Protein AF-A0A376MMC7-F1 (afdb_monomer)

Structure (mmCIF, N/CA/C/O backbone):
data_AF-A0A376MMC7-F1
#
_entry.id   AF-A0A376MMC7-F1
#
loop_
_atom_site.group_PDB
_atom_site.id
_atom_site.type_symbol
_atom_sit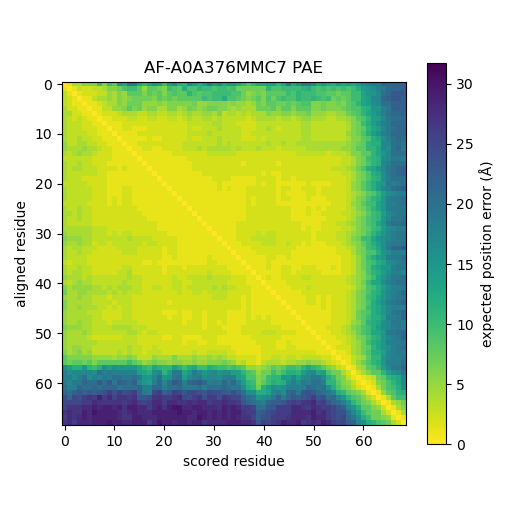e.label_atom_id
_atom_site.label_alt_id
_atom_site.label_comp_id
_atom_site.label_asym_id
_atom_site.label_entity_id
_atom_site.label_seq_id
_atom_site.pdbx_PDB_ins_code
_atom_site.Cartn_x
_atom_site.Cartn_y
_atom_site.Cartn_z
_atom_site.occupancy
_atom_site.B_iso_or_equiv
_atom_site.auth_seq_id
_atom_site.auth_comp_id
_atom_site.auth_asym_id
_atom_site.auth_atom_id
_atom_site.pdbx_PDB_model_num
ATOM 1 N N . MET A 1 1 ? 11.247 -11.281 -13.090 1.00 67.19 1 MET A N 1
ATOM 2 C CA . MET A 1 1 ? 11.711 -11.298 -11.687 1.00 67.19 1 MET A CA 1
ATOM 3 C C . MET A 1 1 ? 10.574 -11.623 -10.714 1.00 67.19 1 MET A C 1
ATOM 5 O O . MET A 1 1 ? 10.580 -12.718 -10.182 1.00 67.19 1 MET A O 1
ATOM 9 N N . VAL A 1 2 ? 9.553 -10.766 -10.557 1.00 76.31 2 VAL A N 1
ATOM 10 C CA . VAL A 1 2 ? 8.478 -10.926 -9.542 1.00 76.31 2 VAL A CA 1
ATOM 11 C C . VAL A 1 2 ? 7.754 -12.279 -9.598 1.00 76.31 2 VAL A C 1
ATOM 13 O O . VAL A 1 2 ? 7.675 -12.974 -8.592 1.00 76.31 2 VAL A O 1
ATOM 16 N N . LYS A 1 3 ? 7.311 -12.719 -10.786 1.00 77.50 3 LYS A N 1
ATOM 17 C CA . LYS A 1 3 ? 6.653 -14.032 -10.944 1.00 77.50 3 LYS A CA 1
ATOM 18 C C . LYS A 1 3 ? 7.553 -15.211 -10.547 1.00 77.50 3 LYS A C 1
ATOM 20 O O . LYS A 1 3 ? 7.058 -16.218 -10.060 1.00 77.50 3 LYS A O 1
ATOM 25 N N . ALA A 1 4 ? 8.868 -15.082 -10.732 1.00 86.38 4 ALA A N 1
ATOM 26 C CA . ALA A 1 4 ? 9.832 -16.123 -10.371 1.00 86.38 4 ALA A CA 1
ATOM 27 C C . ALA A 1 4 ? 10.049 -16.224 -8.850 1.00 86.38 4 ALA A C 1
ATOM 29 O O . ALA A 1 4 ? 10.495 -17.258 -8.372 1.00 86.38 4 ALA A O 1
ATOM 30 N N . MET A 1 5 ? 9.692 -15.183 -8.091 1.00 91.38 5 MET A N 1
ATOM 31 C CA . MET A 1 5 ? 9.723 -15.178 -6.624 1.00 91.38 5 MET A CA 1
ATOM 32 C C . MET A 1 5 ? 8.465 -15.813 -6.004 1.00 91.38 5 MET A C 1
ATOM 34 O O . MET A 1 5 ? 8.324 -15.816 -4.786 1.00 91.38 5 MET A O 1
ATOM 38 N N . GLY A 1 6 ? 7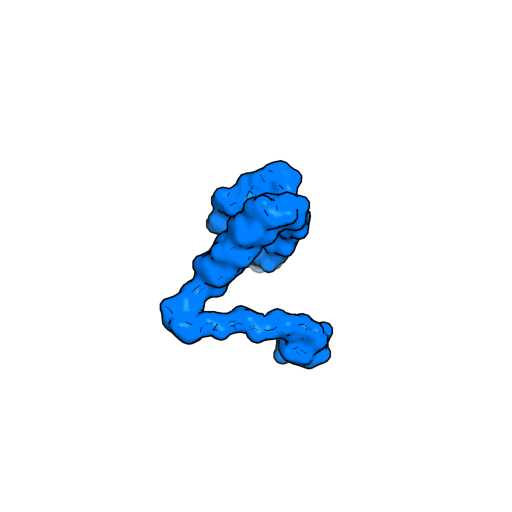.525 -16.310 -6.820 1.00 91.31 6 GLY A N 1
ATOM 39 C CA . GLY A 1 6 ? 6.255 -16.871 -6.346 1.00 91.31 6 GLY A CA 1
ATOM 40 C C . GLY A 1 6 ? 5.260 -15.825 -5.834 1.00 91.31 6 GLY A C 1
ATOM 41 O O . GLY A 1 6 ? 4.244 -16.184 -5.243 1.00 91.31 6 GLY A O 1
ATOM 42 N N . LEU A 1 7 ? 5.530 -14.536 -6.060 1.00 89.88 7 LEU A N 1
ATOM 43 C CA . LEU A 1 7 ? 4.638 -13.456 -5.657 1.00 89.88 7 LEU A CA 1
ATOM 44 C C . LEU A 1 7 ? 3.535 -13.249 -6.707 1.00 89.88 7 LEU A C 1
ATOM 46 O O . LEU A 1 7 ? 3.840 -13.193 -7.907 1.00 89.88 7 LEU A O 1
ATOM 50 N N . PRO A 1 8 ? 2.264 -13.096 -6.288 1.00 92.19 8 PRO A N 1
ATOM 51 C CA . PRO A 1 8 ? 1.192 -12.698 -7.189 1.00 92.19 8 PRO A CA 1
ATOM 52 C C . PRO A 1 8 ? 1.524 -11.366 -7.865 1.00 92.19 8 PRO A C 1
ATOM 54 O O . PRO A 1 8 ? 1.879 -10.395 -7.200 1.00 92.19 8 PRO A O 1
ATOM 57 N N . LEU A 1 9 ? 1.390 -11.318 -9.191 1.00 92.44 9 LEU A N 1
ATOM 58 C CA . LEU A 1 9 ? 1.478 -10.075 -9.951 1.00 92.44 9 LEU A CA 1
ATOM 59 C C . LEU A 1 9 ? 0.067 -9.629 -10.314 1.00 92.44 9 LEU A C 1
ATOM 61 O O . LEU A 1 9 ? -0.597 -10.293 -11.110 1.00 92.44 9 LEU A O 1
ATOM 65 N N . LEU A 1 10 ? -0.355 -8.495 -9.764 1.00 93.94 10 LEU A N 1
ATOM 66 C CA . LEU A 1 10 ? -1.583 -7.819 -10.154 1.00 93.94 10 LEU A CA 1
ATOM 67 C C . LEU A 1 10 ? -1.225 -6.557 -10.937 1.00 93.94 10 LEU A C 1
ATOM 69 O O . LEU A 1 10 ? -0.440 -5.738 -10.471 1.00 93.94 10 LEU A O 1
ATOM 73 N N . ALA A 1 11 ? -1.804 -6.419 -12.123 1.00 95.00 11 ALA A N 1
ATOM 74 C CA . ALA A 1 11 ? -1.721 -5.218 -12.938 1.00 95.00 11 ALA A CA 1
ATOM 75 C C . ALA A 1 11 ? -3.046 -5.064 -13.681 1.00 95.00 11 ALA A C 1
ATOM 77 O O . ALA A 1 11 ? -3.571 -6.042 -14.219 1.00 95.00 11 ALA A O 1
ATOM 78 N N . VAL A 1 12 ? -3.581 -3.848 -13.702 1.00 96.25 12 VAL A N 1
ATOM 79 C CA . VAL A 1 12 ? -4.832 -3.524 -14.387 1.00 96.25 12 VAL A CA 1
ATOM 80 C C . VAL A 1 12 ? -4.496 -2.602 -15.552 1.00 96.25 12 VAL A C 1
ATOM 82 O O . VAL A 1 12 ? -3.793 -1.611 -15.386 1.00 96.25 12 VAL A O 1
ATOM 85 N N . SER A 1 13 ? -4.938 -2.963 -16.759 1.00 97.38 13 SER A N 1
ATOM 86 C CA . SER A 1 13 ? -4.621 -2.188 -17.961 1.00 97.38 13 SER A CA 1
ATOM 87 C C . SER A 1 13 ? -5.240 -0.792 -17.878 1.00 97.38 13 SER A C 1
ATOM 89 O O . SER A 1 13 ? -6.437 -0.670 -17.628 1.00 97.38 13 SER A O 1
ATOM 91 N N . GLY A 1 14 ? -4.420 0.240 -18.0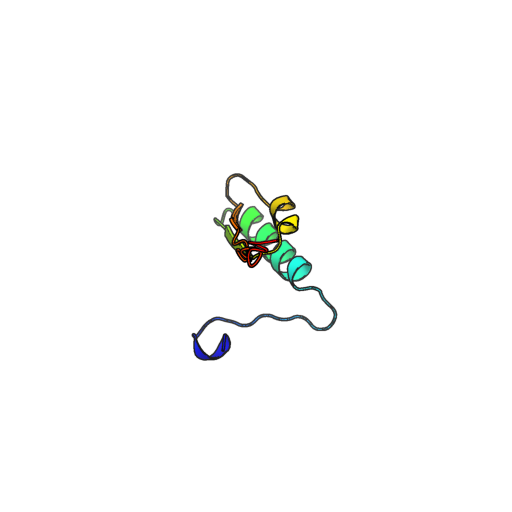90 1.00 97.50 14 GLY A N 1
ATOM 92 C CA . GLY A 1 14 ? -4.854 1.638 -18.059 1.00 97.50 14 GLY A CA 1
ATOM 93 C C . GLY A 1 14 ? -5.044 2.232 -16.660 1.00 97.50 14 GLY A C 1
ATOM 94 O O . GLY A 1 14 ? -5.607 3.315 -16.567 1.00 97.50 14 GLY A O 1
ATOM 95 N N . VAL A 1 15 ? -4.597 1.550 -15.600 1.00 97.50 15 VAL A N 1
ATOM 96 C CA . VAL A 1 15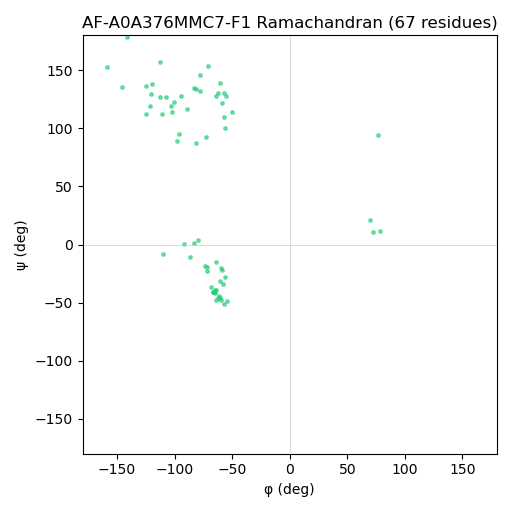 ? -4.673 2.039 -14.213 1.00 97.50 15 VAL A CA 1
ATOM 97 C C . VAL A 1 15 ? -3.265 2.141 -13.634 1.00 97.50 15 VAL A C 1
ATOM 99 O O . VAL A 1 15 ? -2.435 1.254 -13.862 1.00 97.50 15 VAL A O 1
ATOM 102 N N . GLU A 1 16 ? -2.997 3.216 -12.896 1.00 97.25 16 GLU A N 1
ATOM 103 C CA . GLU A 1 16 ? -1.712 3.425 -12.236 1.00 97.25 16 GLU A CA 1
ATOM 104 C C . GLU A 1 16 ? -1.534 2.463 -11.049 1.00 97.25 16 GLU A C 1
ATOM 106 O O . GLU A 1 16 ? -2.483 1.901 -10.492 1.00 97.25 16 GLU A O 1
ATOM 111 N N . ALA A 1 17 ? -0.280 2.164 -10.708 1.00 95.56 17 ALA A N 1
ATOM 112 C CA . ALA A 1 17 ? 0.016 1.153 -9.694 1.00 95.56 17 ALA A CA 1
ATOM 113 C C . ALA A 1 17 ? -0.422 1.601 -8.292 1.00 95.56 17 ALA 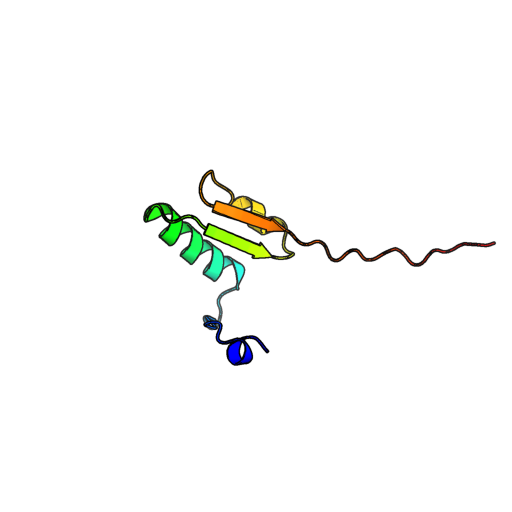A C 1
ATOM 115 O O . ALA A 1 17 ? -0.892 0.781 -7.501 1.00 95.56 17 ALA A O 1
ATOM 116 N N . ASP A 1 18 ? -0.278 2.887 -7.998 1.00 96.25 18 ASP A N 1
ATOM 117 C CA . ASP A 1 18 ? -0.712 3.518 -6.759 1.00 96.25 18 ASP A CA 1
ATOM 118 C C . ASP A 1 18 ? -2.234 3.492 -6.582 1.00 96.25 18 ASP A C 1
ATOM 120 O O . ASP A 1 18 ? -2.693 3.181 -5.485 1.00 96.25 18 ASP A O 1
ATOM 124 N N . ASP A 1 19 ? -3.016 3.692 -7.643 1.00 96.88 19 ASP A N 1
ATOM 125 C CA . ASP A 1 19 ? -4.477 3.548 -7.615 1.00 96.88 19 ASP A CA 1
ATOM 126 C C . ASP A 1 19 ? -4.900 2.114 -7.253 1.00 96.88 19 ASP A C 1
ATOM 128 O O . ASP A 1 19 ? -5.789 1.889 -6.416 1.00 96.88 19 ASP A O 1
ATOM 132 N N . VAL A 1 20 ? -4.238 1.113 -7.849 1.00 97.69 20 VAL A N 1
ATOM 133 C CA . VAL A 1 20 ? -4.488 -0.307 -7.544 1.00 97.69 20 VAL A CA 1
ATOM 134 C C . VAL A 1 20 ? -4.113 -0.619 -6.093 1.00 97.69 20 VAL A C 1
ATOM 136 O O . VAL A 1 20 ? -4.898 -1.237 -5.366 1.00 97.69 20 VAL A O 1
ATOM 139 N N . ILE A 1 21 ? -2.929 -0.184 -5.652 1.00 97.69 21 ILE A N 1
ATOM 140 C CA . ILE A 1 21 ? -2.441 -0.387 -4.282 1.00 97.69 21 ILE A CA 1
ATOM 141 C C . ILE A 1 21 ? -3.360 0.316 -3.280 1.00 97.69 21 ILE A C 1
ATOM 143 O O . ILE A 1 21 ? -3.764 -0.296 -2.292 1.00 97.69 21 ILE A O 1
ATOM 147 N N . GLY A 1 22 ? -3.730 1.567 -3.547 1.00 97.31 22 GLY A N 1
ATOM 148 C CA . GLY A 1 22 ? -4.607 2.376 -2.713 1.00 97.31 22 GLY A CA 1
ATOM 149 C C . GLY A 1 22 ? -5.978 1.737 -2.552 1.00 97.31 22 GLY A C 1
ATOM 150 O O . GLY A 1 22 ? -6.448 1.577 -1.425 1.00 97.31 22 GLY A O 1
ATOM 151 N N . THR A 1 23 ? -6.576 1.269 -3.649 1.00 98.19 23 THR A N 1
ATOM 152 C CA . THR A 1 23 ? -7.853 0.543 -3.612 1.00 98.19 23 THR A CA 1
ATOM 153 C C . THR A 1 23 ? -7.759 -0.695 -2.716 1.00 98.19 23 THR A C 1
ATOM 155 O O . THR A 1 23 ? -8.556 -0.854 -1.791 1.00 98.19 23 THR A O 1
ATOM 158 N N . LEU A 1 24 ? -6.750 -1.549 -2.916 1.00 97.94 24 LEU A N 1
ATOM 159 C CA . LEU A 1 24 ? -6.575 -2.763 -2.111 1.00 97.94 24 LEU A CA 1
ATOM 160 C C . LEU A 1 24 ? -6.290 -2.468 -0.636 1.00 97.94 24 LEU A C 1
ATOM 162 O O . LEU A 1 24 ? -6.797 -3.168 0.243 1.00 97.94 24 LEU A O 1
ATOM 166 N N . ALA A 1 25 ? -5.487 -1.444 -0.359 1.00 98.06 25 ALA A N 1
ATOM 167 C CA . ALA A 1 25 ? -5.123 -1.073 0.997 1.00 98.06 25 ALA A CA 1
ATOM 168 C C . ALA A 1 25 ? -6.340 -0.559 1.779 1.00 98.06 25 ALA A C 1
ATOM 170 O O . ALA A 1 25 ? -6.536 -0.955 2.929 1.00 98.06 25 ALA A O 1
ATOM 171 N N . ARG A 1 26 ? -7.207 0.237 1.138 1.00 98.19 26 ARG A N 1
ATOM 172 C CA . ARG A 1 26 ? -8.468 0.707 1.733 1.00 98.19 26 ARG A CA 1
ATOM 173 C C . ARG A 1 26 ? -9.456 -0.429 1.971 1.00 98.19 26 ARG A C 1
ATOM 175 O O . ARG A 1 26 ? -10.086 -0.467 3.023 1.00 98.19 26 ARG A O 1
ATOM 182 N N . GLU A 1 27 ? -9.578 -1.372 1.043 1.00 98.38 27 GLU A N 1
ATOM 183 C CA . GLU A 1 27 ? -10.437 -2.547 1.238 1.00 98.38 27 GLU A CA 1
ATOM 184 C C . GLU A 1 27 ? -9.927 -3.450 2.376 1.00 98.38 27 GLU A C 1
ATOM 186 O O . GLU A 1 27 ? -10.709 -3.913 3.208 1.00 98.38 27 GLU A O 1
ATOM 191 N N . ALA A 1 28 ? -8.610 -3.654 2.480 1.00 98.19 28 ALA A N 1
ATOM 192 C CA . ALA A 1 28 ? -8.010 -4.400 3.584 1.00 98.19 28 ALA A CA 1
ATOM 193 C C . ALA A 1 28 ? -8.196 -3.690 4.937 1.00 98.19 28 ALA A C 1
ATOM 195 O O . ALA A 1 28 ? -8.544 -4.342 5.924 1.00 98.19 28 ALA A O 1
ATOM 196 N N . GLU A 1 29 ? -8.035 -2.366 4.970 1.00 97.75 29 GLU A N 1
ATOM 197 C CA . GLU A 1 29 ? -8.287 -1.536 6.148 1.00 97.75 29 GLU A CA 1
ATOM 198 C C . GLU A 1 29 ? -9.745 -1.641 6.620 1.00 97.75 29 GLU A C 1
ATOM 200 O O . GLU A 1 29 ? -9.985 -1.901 7.800 1.00 97.75 29 GLU A O 1
ATOM 205 N N . LYS A 1 30 ? -10.721 -1.530 5.706 1.00 98.12 30 LYS A N 1
ATOM 206 C CA . LYS A 1 30 ? -12.152 -1.722 6.019 1.00 98.12 30 LYS A CA 1
ATOM 207 C C . LYS A 1 30 ? -12.437 -3.108 6.598 1.00 98.12 30 LYS A C 1
ATOM 209 O O . LYS A 1 30 ? -13.301 -3.250 7.458 1.00 98.12 30 LYS A O 1
ATOM 214 N N . ALA A 1 31 ? -11.699 -4.121 6.149 1.00 98.38 31 ALA A N 1
ATOM 215 C CA . ALA A 1 31 ? -11.777 -5.480 6.674 1.00 98.38 31 ALA A CA 1
ATOM 216 C C . ALA A 1 31 ? -11.001 -5.682 7.996 1.00 98.38 31 ALA A C 1
ATOM 218 O O . ALA A 1 31 ? -10.911 -6.811 8.478 1.00 98.38 31 ALA A O 1
ATOM 219 N N . GLY A 1 32 ? -10.410 -4.628 8.575 1.00 97.94 32 GLY A N 1
ATOM 220 C CA . GLY A 1 32 ? -9.633 -4.692 9.816 1.00 97.94 32 GLY A CA 1
ATOM 221 C C . GLY A 1 32 ? -8.299 -5.430 9.677 1.00 97.94 32 GLY A C 1
ATOM 222 O O . GLY A 1 32 ? -7.763 -5.931 10.666 1.00 97.94 32 GLY A O 1
ATOM 223 N N . ARG A 1 33 ? -7.765 -5.545 8.456 1.00 98.38 33 ARG A N 1
ATOM 224 C CA . ARG A 1 33 ? -6.529 -6.284 8.174 1.00 98.38 33 ARG A CA 1
ATOM 225 C C . ARG A 1 33 ? -5.337 -5.324 8.181 1.00 98.38 33 ARG A C 1
ATOM 227 O O . ARG A 1 33 ? -5.372 -4.338 7.450 1.00 98.38 33 ARG A O 1
ATOM 234 N N . PRO A 1 34 ? -4.267 -5.609 8.946 1.00 98.06 34 PRO A N 1
ATOM 235 C CA . PRO A 1 34 ? -3.048 -4.814 8.886 1.00 98.06 34 PRO A CA 1
ATOM 236 C C . PRO A 1 34 ? -2.421 -4.842 7.489 1.00 98.06 34 PRO A C 1
ATOM 238 O O . PRO A 1 34 ? -2.350 -5.899 6.856 1.00 98.06 34 PRO A O 1
ATOM 241 N N . VAL A 1 35 ? -1.931 -3.690 7.035 1.00 98.12 35 VAL A N 1
ATOM 242 C CA . VAL A 1 35 ? -1.324 -3.509 5.712 1.00 98.12 35 VAL A CA 1
ATOM 243 C C . VAL A 1 35 ? 0.076 -2.919 5.859 1.00 98.12 35 VAL A C 1
ATOM 245 O O . VAL A 1 35 ? 0.294 -1.981 6.627 1.00 98.12 35 VAL A O 1
ATOM 248 N N . LEU A 1 36 ? 1.021 -3.460 5.088 1.00 97.75 36 LEU A N 1
ATOM 249 C CA . LEU A 1 36 ? 2.350 -2.894 4.889 1.00 97.75 36 LEU A CA 1
ATOM 250 C C . LEU A 1 36 ? 2.555 -2.626 3.397 1.00 97.75 36 LEU A C 1
ATOM 252 O O . LEU A 1 36 ? 2.532 -3.562 2.599 1.00 97.75 36 LEU A O 1
ATOM 256 N N . ILE A 1 37 ? 2.783 -1.366 3.036 1.00 97.25 37 ILE A N 1
ATOM 257 C CA . ILE A 1 37 ? 3.153 -0.964 1.674 1.00 97.25 37 ILE A CA 1
ATOM 258 C C . ILE A 1 37 ? 4.665 -0.746 1.641 1.00 97.25 37 ILE A C 1
ATOM 260 O O . ILE A 1 37 ? 5.180 0.061 2.409 1.00 97.25 37 ILE A O 1
ATOM 264 N N . SER A 1 38 ? 5.382 -1.454 0.768 1.00 95.31 38 SER A N 1
ATOM 265 C CA . SER A 1 38 ? 6.809 -1.216 0.517 1.00 95.31 38 SER A CA 1
ATOM 266 C C . SER A 1 38 ? 6.962 -0.460 -0.795 1.00 95.31 38 SER A C 1
ATOM 268 O O . SER A 1 38 ? 6.507 -0.936 -1.834 1.00 95.31 38 SER A O 1
ATOM 270 N N . THR A 1 39 ? 7.536 0.740 -0.732 1.00 94.56 39 THR A N 1
ATOM 271 C CA . THR A 1 39 ? 7.642 1.638 -1.886 1.00 94.56 39 THR A CA 1
ATOM 272 C C . THR A 1 39 ? 8.765 2.660 -1.695 1.00 94.56 39 THR A C 1
ATOM 274 O O . THR A 1 39 ? 9.106 3.010 -0.565 1.00 94.56 39 THR A O 1
ATOM 277 N N . GLY A 1 40 ? 9.336 3.134 -2.803 1.00 93.69 40 GLY A N 1
ATOM 278 C CA . GLY A 1 40 ? 10.200 4.321 -2.837 1.00 93.69 40 GLY A CA 1
ATOM 279 C C . GLY A 1 40 ? 9.434 5.613 -3.136 1.00 93.69 40 GLY A C 1
ATOM 280 O O . GLY A 1 40 ? 10.028 6.682 -3.200 1.00 93.69 40 GLY A O 1
ATOM 281 N N . ASP A 1 41 ? 8.116 5.529 -3.323 1.00 93.62 41 ASP A N 1
ATOM 282 C CA . ASP A 1 41 ? 7.254 6.683 -3.542 1.00 93.62 41 ASP A CA 1
ATOM 283 C C . ASP A 1 41 ? 6.743 7.239 -2.206 1.00 93.62 41 ASP A C 1
ATOM 285 O O . ASP A 1 41 ? 6.024 6.572 -1.454 1.00 93.62 41 ASP A O 1
ATOM 289 N N . LYS A 1 42 ? 7.124 8.481 -1.908 1.00 92.50 42 LYS A N 1
ATOM 290 C CA . LYS A 1 42 ? 6.739 9.177 -0.677 1.00 92.50 42 LYS A CA 1
ATOM 291 C C . LYS A 1 42 ? 5.268 9.595 -0.671 1.00 92.50 42 LYS A C 1
ATOM 293 O O . LYS A 1 42 ? 4.708 9.770 0.410 1.00 92.50 42 LYS A O 1
ATOM 298 N N . ASP A 1 43 ? 4.635 9.732 -1.833 1.00 93.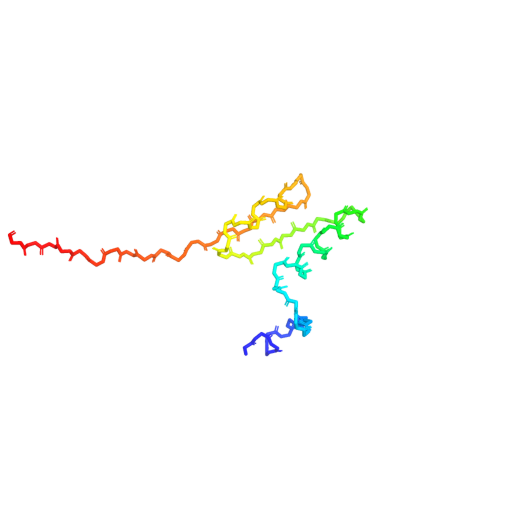81 43 ASP A N 1
ATOM 299 C CA . ASP A 1 43 ? 3.255 10.208 -1.928 1.00 93.81 43 ASP A CA 1
ATOM 300 C C . ASP A 1 43 ? 2.272 9.141 -1.423 1.00 93.81 43 ASP A C 1
ATOM 302 O O . ASP A 1 43 ? 1.181 9.456 -0.945 1.00 93.81 43 ASP A O 1
ATOM 306 N N . MET A 1 44 ? 2.700 7.874 -1.370 1.00 96.12 44 MET A N 1
ATOM 307 C CA . MET A 1 44 ? 1.963 6.783 -0.719 1.00 96.12 44 MET A CA 1
ATOM 308 C C . MET A 1 44 ? 1.801 6.966 0.794 1.00 96.12 44 MET A C 1
ATOM 310 O O . MET A 1 44 ? 0.932 6.332 1.399 1.00 96.12 44 MET A O 1
ATOM 314 N N . ALA A 1 45 ? 2.564 7.869 1.421 1.00 95.50 45 ALA A N 1
ATOM 315 C CA . ALA A 1 45 ? 2.385 8.216 2.828 1.00 95.50 45 ALA A CA 1
ATOM 316 C C . ALA A 1 45 ? 0.978 8.768 3.133 1.00 95.50 45 ALA A C 1
ATOM 318 O O . ALA A 1 45 ? 0.516 8.649 4.267 1.00 95.50 45 ALA A O 1
ATOM 319 N N . GLN A 1 46 ? 0.258 9.292 2.131 1.00 96.38 46 GLN A N 1
ATOM 320 C CA . GLN A 1 46 ? -1.132 9.744 2.279 1.00 96.38 46 GLN A CA 1
ATOM 321 C C . GLN A 1 46 ? -2.102 8.633 2.730 1.00 96.38 46 GLN A C 1
ATOM 323 O O . GLN A 1 46 ? -3.191 8.914 3.234 1.00 96.38 46 GLN A O 1
ATOM 328 N N . LEU A 1 47 ? -1.730 7.362 2.538 1.00 97.06 47 LEU A N 1
ATOM 329 C CA . LEU A 1 47 ? -2.546 6.212 2.920 1.00 97.06 47 LEU A CA 1
ATOM 330 C C . LEU A 1 47 ? -2.325 5.767 4.374 1.00 97.06 47 LEU A C 1
ATOM 332 O O . LEU A 1 47 ? -3.093 4.942 4.855 1.00 97.06 47 LEU A O 1
ATOM 336 N N . VAL A 1 48 ? -1.310 6.281 5.078 1.00 97.19 48 VAL A N 1
ATOM 337 C CA . VAL A 1 48 ? -0.925 5.815 6.422 1.00 97.19 48 VAL A CA 1
ATOM 338 C C . VAL A 1 48 ? -2.039 6.022 7.447 1.00 97.19 48 VAL A C 1
ATOM 340 O O . VAL A 1 48 ? -2.574 7.118 7.609 1.00 97.19 48 VAL A O 1
ATOM 343 N N . THR A 1 49 ? -2.337 4.961 8.196 1.00 97.88 49 THR A N 1
ATOM 344 C CA . THR A 1 49 ? -3.297 4.942 9.309 1.00 97.88 49 THR A CA 1
ATOM 345 C C . THR A 1 49 ? -2.754 4.060 10.446 1.00 97.88 49 THR A C 1
ATOM 347 O O . THR A 1 49 ? -1.680 3.469 10.307 1.00 97.88 49 THR A O 1
ATOM 350 N N . PRO A 1 50 ? -3.445 3.909 11.594 1.00 98.00 50 PRO A N 1
ATOM 351 C CA . PRO A 1 50 ? -2.966 3.034 12.667 1.00 98.00 50 PRO A CA 1
ATOM 352 C C . PRO A 1 50 ? -2.706 1.575 12.246 1.00 98.00 50 PRO A C 1
ATOM 354 O O . PRO A 1 50 ? -1.844 0.917 12.839 1.00 98.00 50 PRO A O 1
ATOM 357 N N . ILE A 1 51 ? -3.421 1.070 11.229 1.00 97.56 51 ILE A N 1
ATOM 358 C CA . ILE A 1 51 ? -3.279 -0.310 10.730 1.00 97.56 51 ILE A CA 1
ATOM 359 C C . ILE A 1 51 ? -2.643 -0.407 9.338 1.00 97.56 51 ILE A C 1
ATOM 361 O O . ILE A 1 51 ? -2.287 -1.510 8.921 1.00 97.56 51 ILE A O 1
ATOM 365 N N . LEU A 1 52 ? -2.446 0.720 8.649 1.00 98.25 52 LEU A N 1
ATOM 366 C CA . LEU A 1 52 ? -1.759 0.801 7.363 1.00 98.25 52 LEU A CA 1
ATOM 367 C C . LEU A 1 52 ? -0.421 1.518 7.539 1.00 98.25 52 LEU A C 1
ATOM 369 O O . LEU A 1 52 ? -0.364 2.715 7.813 1.00 98.25 52 LEU A O 1
ATOM 373 N N . ARG A 1 53 ? 0.670 0.770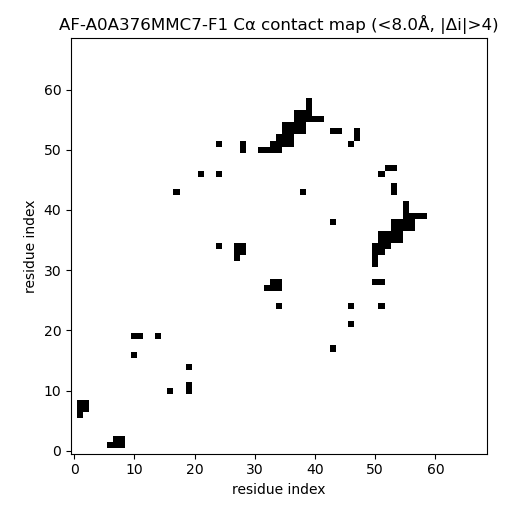 7.371 1.00 97.94 53 ARG A N 1
ATOM 374 C CA . ARG A 1 53 ? 2.042 1.263 7.526 1.00 97.94 53 ARG A CA 1
ATOM 375 C C . ARG A 1 53 ? 2.773 1.269 6.194 1.00 97.94 53 ARG A C 1
ATOM 377 O O . ARG A 1 53 ? 2.462 0.495 5.289 1.00 97.94 53 ARG A O 1
ATOM 384 N N . LEU A 1 54 ? 3.796 2.108 6.119 1.00 96.94 54 LEU A N 1
ATOM 385 C CA . LEU A 1 54 ? 4.636 2.257 4.943 1.00 96.94 54 LEU A CA 1
ATOM 386 C C . LEU A 1 54 ? 6.094 1.924 5.291 1.00 96.94 54 LEU A C 1
ATOM 388 O O . LEU A 1 54 ? 6.638 2.435 6.268 1.00 96.94 54 LEU A O 1
ATOM 392 N N . SER A 1 55 ? 6.710 1.056 4.491 1.00 96.19 55 SER A N 1
ATOM 393 C CA . SER A 1 55 ? 8.149 0.799 4.465 1.00 96.19 55 SER A CA 1
ATOM 394 C C . SER A 1 55 ? 8.738 1.609 3.318 1.00 96.19 55 SER A C 1
ATOM 396 O O . SER A 1 55 ? 8.768 1.145 2.176 1.00 96.19 55 SER A O 1
ATOM 398 N N . TYR A 1 56 ? 9.129 2.845 3.625 1.00 92.00 56 TYR A N 1
ATOM 399 C CA . TYR A 1 56 ? 9.774 3.729 2.663 1.00 92.00 56 TYR A CA 1
ATOM 400 C C . TYR A 1 56 ? 11.240 3.346 2.488 1.00 92.00 56 TYR A C 1
ATOM 402 O O . TYR A 1 56 ? 11.966 3.189 3.474 1.00 92.00 56 TYR A O 1
ATOM 410 N N . HIS A 1 57 ? 11.682 3.245 1.241 1.00 88.69 57 HIS A N 1
ATOM 411 C CA . HIS A 1 57 ? 13.088 3.054 0.912 1.00 88.69 57 HIS A CA 1
ATOM 412 C C . HIS A 1 57 ? 13.520 4.160 -0.045 1.00 88.69 57 HIS A C 1
ATOM 414 O O . HIS A 1 57 ? 13.055 4.211 -1.178 1.00 88.69 57 HIS A O 1
ATOM 420 N N . ASP A 1 58 ? 14.396 5.046 0.427 1.00 80.25 58 ASP A N 1
ATOM 421 C CA . ASP A 1 58 ? 15.041 6.038 -0.429 1.00 80.25 58 ASP A CA 1
ATOM 422 C C . ASP A 1 58 ? 16.223 5.386 -1.147 1.00 80.25 58 ASP A C 1
ATOM 424 O O . ASP A 1 58 ? 17.041 4.702 -0.517 1.00 80.25 58 ASP A O 1
ATOM 428 N N . GLU A 1 59 ? 16.342 5.605 -2.452 1.00 66.88 59 GLU A N 1
ATOM 429 C CA . GLU A 1 59 ? 17.565 5.258 -3.165 1.00 66.88 59 GLU A CA 1
ATOM 430 C C . GLU A 1 59 ? 18.636 6.271 -2.768 1.00 66.88 59 GLU A C 1
ATOM 432 O O . GLU A 1 59 ? 18.763 7.338 -3.372 1.00 66.88 59 GLU A O 1
ATOM 4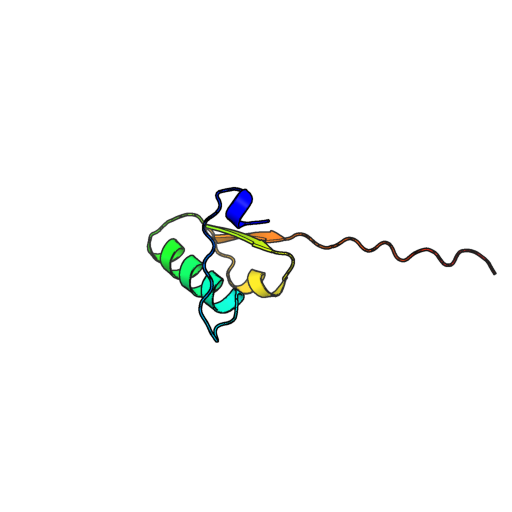37 N N . TYR A 1 60 ? 19.421 5.942 -1.737 1.00 63.47 60 TYR A N 1
ATOM 438 C CA . TYR A 1 60 ? 20.592 6.727 -1.371 1.00 63.47 60 TYR A CA 1
ATOM 439 C C . TYR A 1 60 ? 21.533 6.829 -2.578 1.00 63.47 60 TYR A C 1
ATOM 441 O O . TYR A 1 60 ? 22.297 5.912 -2.879 1.00 63.47 60 TYR A O 1
ATOM 449 N N . HIS A 1 61 ? 21.477 7.969 -3.259 1.00 59.53 61 HIS A N 1
ATOM 450 C CA . HIS A 1 61 ? 22.435 8.374 -4.271 1.00 59.53 61 HIS A CA 1
ATOM 451 C C . HIS A 1 61 ? 23.460 9.280 -3.590 1.00 59.53 61 HIS A C 1
ATOM 453 O O . HIS A 1 61 ? 23.213 10.486 -3.454 1.00 59.53 61 HIS A O 1
ATOM 459 N N . PRO A 1 62 ? 24.612 8.752 -3.130 1.00 60.72 62 PRO A N 1
ATOM 460 C CA . PRO A 1 62 ? 25.681 9.622 -2.684 1.00 60.72 62 PRO A CA 1
ATOM 461 C C . PRO A 1 62 ? 26.045 10.507 -3.870 1.00 60.72 62 PRO A C 1
ATOM 463 O O . PRO A 1 62 ? 26.399 10.008 -4.941 1.00 60.72 62 PRO A O 1
ATOM 466 N N . ARG A 1 63 ? 25.952 11.831 -3.698 1.00 67.44 63 ARG A N 1
ATOM 467 C CA . ARG A 1 63 ? 26.565 12.746 -4.658 1.00 67.44 63 ARG A CA 1
ATOM 468 C C . ARG A 1 63 ? 28.037 12.369 -4.695 1.00 67.44 63 ARG A C 1
ATOM 470 O O . ARG A 1 63 ? 28.741 12.563 -3.707 1.00 67.44 63 ARG A O 1
ATOM 477 N N . THR A 1 64 ? 28.479 11.788 -5.805 1.00 62.62 64 THR A N 1
ATOM 478 C CA . THR A 1 64 ? 29.896 11.574 -6.079 1.00 62.62 64 THR A CA 1
ATOM 479 C C . THR A 1 64 ? 30.591 12.904 -5.837 1.00 62.62 64 THR A C 1
ATOM 481 O O . THR A 1 64 ? 30.266 13.902 -6.487 1.00 62.62 64 THR A O 1
ATOM 484 N N . GLY A 1 65 ? 31.453 12.941 -4.824 1.00 57.28 65 GLY A N 1
ATOM 485 C CA . GLY A 1 65 ? 32.107 14.161 -4.393 1.00 57.28 65 GLY A CA 1
ATOM 486 C C . GLY A 1 65 ? 32.847 14.808 -5.556 1.00 57.28 65 GLY A C 1
ATOM 487 O O . GLY A 1 65 ? 33.684 14.177 -6.193 1.00 57.28 65 GLY A O 1
ATOM 488 N N . ARG A 1 66 ? 32.586 16.093 -5.791 1.00 54.00 66 ARG A N 1
ATOM 489 C CA . ARG A 1 66 ? 33.646 16.979 -6.267 1.00 54.00 66 ARG A CA 1
ATOM 490 C C . ARG A 1 66 ? 34.439 17.401 -5.039 1.00 54.00 66 ARG A C 1
ATOM 492 O O . ARG A 1 66 ? 34.108 18.378 -4.378 1.00 54.00 66 ARG A O 1
ATOM 499 N N . GLY A 1 67 ? 35.423 16.577 -4.700 1.00 51.72 67 GLY A N 1
ATOM 500 C CA . GLY A 1 67 ? 36.626 17.071 -4.052 1.00 51.72 67 GLY A CA 1
ATOM 501 C C . GLY A 1 67 ? 37.526 17.710 -5.108 1.00 51.72 67 GLY A C 1
ATOM 502 O O . GLY A 1 67 ? 37.559 17.229 -6.237 1.00 51.72 67 GLY A O 1
ATOM 503 N N . GLY A 1 68 ? 38.239 18.758 -4.698 1.00 54.41 68 GLY A N 1
ATOM 504 C CA . GLY A 1 68 ? 39.433 19.278 -5.363 1.00 54.41 68 GLY A CA 1
ATOM 505 C C . GLY A 1 68 ? 39.184 20.092 -6.627 1.00 54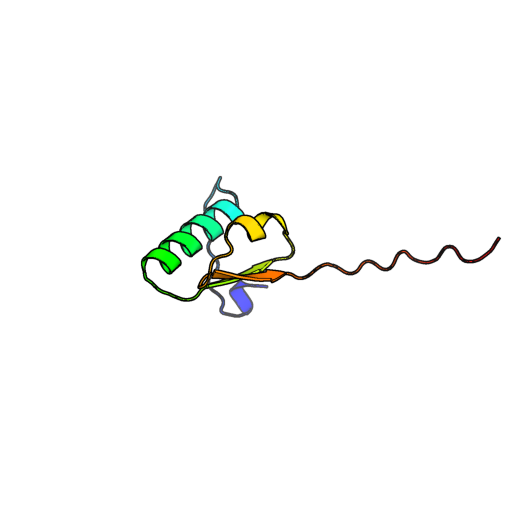.41 68 GLY A C 1
ATOM 506 O O . GLY A 1 68 ? 39.081 19.526 -7.707 1.00 54.41 68 GLY A O 1
ATOM 507 N N . GLU A 1 69 ? 39.113 21.412 -6.473 1.00 44.78 69 GLU A N 1
ATOM 508 C CA . GLU A 1 69 ? 40.098 22.388 -6.983 1.00 44.78 69 GLU A CA 1
ATOM 509 C C . GLU A 1 69 ? 39.794 23.774 -6.397 1.00 44.78 69 GLU A C 1
ATOM 511 O O . GLU A 1 69 ? 38.595 24.127 -6.292 1.00 44.78 69 GLU A O 1
#

Radius of gyration: 16.73 Å; Cα contacts (8 Å, |Δi|>4): 56; chains: 1; bounding box: 52×39×31 Å

pLDDT: mean 88.75, std 14.54, range [44.78, 98.38]

Foldseek 3Di:
DCVVVVHDDDDDPPDDPLVVVLVVLVVCVVVVHAAEAEDCDPVSCVSDDPRYYYNHDHPPDPPPDPDDD

Mean predicted aligned error: 6.99 Å

InterPro domains:
  IPR020046 5'-3' exonuclease, alpha-helical arch, N-terminal [PF02739] (1-56)
  IPR029060 PIN-like domain superfamily [SSF88723] (2-51)
  IPR038969 Flap endonuclease [PTHR42646] (2-56)

Sequence (69 aa):
MVKAMGLPLLAVSGVEADDVIGTLAREAEKAGRPVLISTGDKDMAQLVTPILRLSYHDEYHPRTGRGGE

Solvent-accessible surface area (backbone atoms only — not comparable to full-atom values): 4659 Å² total; per-residue (Å²): 111,63,69,80,71,72,46,89,84,87,83,58,92,97,55,58,70,65,59,55,50,50,52,53,51,52,54,35,47,77,68,73,41,77,41,77,47,77,42,70,59,72,75,61,59,79,66,58,50,102,51,31,46,72,49,77,49,79,85,84,72,76,76,79,76,87,71,87,135

Secondary structure (DSSP, 8-state):
-GGGGT------TT--HHHHHHHHHHHHHHTT--EEEEES-GGGGGG--SSEEEEE-------------

Organism: Escherichia coli (NCBI:txid562)

Nearest PDB structures (foldseek):
  5hml-assembly2_B  TM=8.226E-01  e=7.752E-01  Tequintavirus T5
  4l5c-assembly2_E  TM=2.771E-01  e=2.523E+00  Schistosoma mansoni
  5f7o-assembly1_B  TM=3.007E-01  e=3.570E+00  Schistosoma mansoni
  5f7z-assembly2_B  TM=3.160E-01  e=4.102E+00  Schistosoma mansoni
  5f78-assembly1_B  TM=3.126E-01  e=5.051E+00  Schistosoma mansoni